Protein AF-A0AAW7IMJ0-F1 (afdb_monomer_lite)

pLDDT: mean 78.38, std 11.83, range [48.19, 91.94]

Radius of gyration: 13.6 Å; chains: 1; bounding box: 34×31×36 Å

Structure (mmCIF, N/CA/C/O backbone):
data_AF-A0AAW7IMJ0-F1
#
_entry.id   AF-A0AAW7IMJ0-F1
#
loop_
_atom_site.group_PDB
_atom_site.id
_atom_site.type_symbol
_atom_site.label_atom_id
_atom_site.label_alt_id
_atom_site.label_comp_id
_atom_site.label_asym_id
_atom_site.label_entity_id
_atom_site.label_seq_id
_atom_site.pdbx_PDB_ins_code
_atom_site.Cartn_x
_atom_site.Cartn_y
_atom_site.Cartn_z
_atom_site.occupancy
_atom_site.B_iso_or_equiv
_atom_site.auth_seq_id
_atom_site.auth_comp_id
_atom_site.auth_asym_id
_atom_site.auth_atom_id
_atom_site.pdbx_PDB_model_num
ATOM 1 N N . MET A 1 1 ? 23.526 1.747 -19.467 1.00 48.19 1 MET A N 1
ATOM 2 C CA . MET A 1 1 ? 22.493 1.666 -18.410 1.00 48.19 1 MET A CA 1
ATOM 3 C C . MET A 1 1 ? 22.240 0.199 -18.104 1.00 48.19 1 MET A C 1
ATOM 5 O O . MET A 1 1 ? 21.941 -0.536 -19.034 1.00 48.19 1 MET A O 1
ATOM 9 N N . LYS A 1 2 ? 22.410 -0.251 -16.854 1.00 56.88 2 LYS A N 1
ATOM 10 C CA . LYS A 1 2 ? 21.918 -1.572 -16.431 1.00 56.88 2 LYS A CA 1
ATOM 11 C C . LYS A 1 2 ? 20.449 -1.402 -16.054 1.00 56.88 2 LYS A C 1
ATOM 13 O O . LYS A 1 2 ? 20.144 -0.577 -15.198 1.00 56.88 2 LYS A O 1
ATOM 18 N N . TYR A 1 3 ? 19.554 -2.124 -16.716 1.00 61.62 3 TYR A N 1
ATOM 19 C CA . TYR A 1 3 ? 18.150 -2.160 -16.320 1.00 61.62 3 TYR A CA 1
ATOM 20 C C . TYR A 1 3 ? 18.060 -2.838 -14.949 1.00 61.62 3 TYR A C 1
ATOM 22 O O . TYR A 1 3 ? 18.535 -3.963 -14.795 1.00 61.62 3 TYR A O 1
ATOM 30 N N . LYS A 1 4 ? 17.500 -2.151 -13.948 1.00 64.88 4 LYS A N 1
ATOM 31 C CA . LYS A 1 4 ? 17.111 -2.795 -12.690 1.00 64.88 4 LYS A CA 1
ATOM 32 C C . LYS A 1 4 ? 15.780 -3.502 -12.930 1.00 64.88 4 LYS A C 1
ATOM 34 O O . LYS A 1 4 ? 14.837 -2.882 -13.417 1.00 64.88 4 LYS A O 1
ATOM 39 N N . VAL A 1 5 ? 15.728 -4.797 -12.639 1.00 70.38 5 VAL A N 1
ATOM 40 C CA . VAL A 1 5 ? 14.471 -5.549 -12.639 1.00 70.38 5 VAL A CA 1
ATOM 41 C C . VAL A 1 5 ? 13.738 -5.184 -11.359 1.00 70.38 5 VAL A C 1
ATOM 43 O O . VAL A 1 5 ? 14.305 -5.332 -10.281 1.00 70.38 5 VAL A O 1
ATOM 46 N N . LEU A 1 6 ? 12.506 -4.694 -11.490 1.00 71.38 6 LEU A N 1
ATOM 47 C CA . LEU A 1 6 ? 11.689 -4.381 -10.326 1.00 71.38 6 LEU A CA 1
ATOM 48 C C . LEU 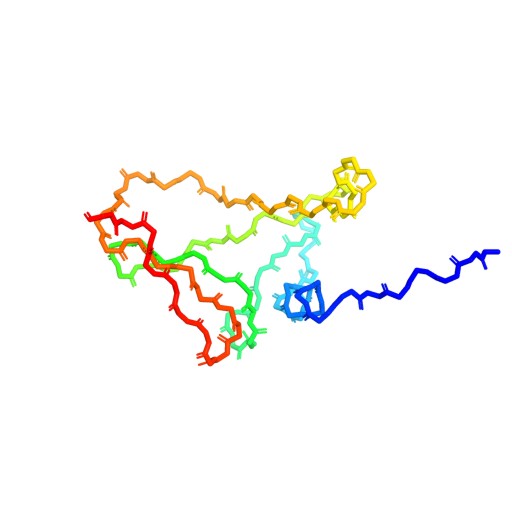A 1 6 ? 11.204 -5.669 -9.657 1.00 71.38 6 LEU A C 1
ATOM 50 O O . LEU A 1 6 ? 10.786 -6.609 -10.344 1.00 71.38 6 LEU A O 1
ATOM 54 N N . SER A 1 7 ? 11.202 -5.707 -8.326 1.00 74.81 7 SER A N 1
ATOM 55 C CA . SER A 1 7 ? 10.555 -6.800 -7.600 1.00 74.81 7 SER A CA 1
ATOM 56 C C . SER A 1 7 ? 9.037 -6.797 -7.833 1.00 74.81 7 SER A C 1
ATOM 58 O O . SER A 1 7 ? 8.420 -5.798 -8.215 1.00 74.81 7 SER A O 1
ATOM 60 N N . LYS A 1 8 ? 8.376 -7.930 -7.563 1.00 80.69 8 LYS A N 1
ATOM 61 C CA . LYS A 1 8 ? 6.904 -8.010 -7.629 1.00 80.69 8 LYS A CA 1
ATOM 62 C C . LYS A 1 8 ? 6.226 -7.032 -6.658 1.00 80.69 8 LYS A C 1
ATOM 64 O O . LYS A 1 8 ? 5.126 -6.566 -6.947 1.00 80.69 8 LYS A O 1
ATOM 69 N N . LEU A 1 9 ? 6.863 -6.739 -5.521 1.00 78.00 9 LEU A N 1
ATOM 70 C CA . LEU A 1 9 ? 6.346 -5.807 -4.518 1.00 78.00 9 LEU A CA 1
ATOM 71 C C . LEU A 1 9 ? 6.436 -4.360 -5.013 1.00 78.00 9 LEU A C 1
ATOM 73 O O . LEU A 1 9 ? 5.443 -3.639 -4.945 1.00 78.00 9 LEU A O 1
ATOM 77 N N . GLU A 1 10 ? 7.572 -3.973 -5.596 1.00 75.81 10 GLU A N 1
ATOM 78 C CA . GLU A 1 10 ? 7.740 -2.677 -6.271 1.00 75.81 10 GLU A CA 1
ATOM 79 C C . GLU A 1 10 ? 6.701 -2.465 -7.356 1.00 75.81 10 GLU A C 1
ATOM 81 O O . GLU A 1 10 ? 6.085 -1.405 -7.443 1.00 75.81 10 GLU A O 1
ATOM 86 N N . HIS A 1 11 ? 6.473 -3.495 -8.167 1.00 80.88 11 HIS A N 1
ATOM 87 C CA . HIS A 1 11 ? 5.501 -3.413 -9.240 1.00 80.88 11 HIS A CA 1
ATOM 88 C C . HIS A 1 11 ? 4.089 -3.158 -8.700 1.00 80.88 11 HIS A C 1
ATOM 90 O O . HIS A 1 11 ? 3.349 -2.371 -9.284 1.00 80.88 11 HIS A O 1
ATOM 96 N N . LYS A 1 12 ? 3.723 -3.781 -7.570 1.00 79.25 12 LYS A N 1
ATOM 97 C CA . LYS A 1 12 ? 2.444 -3.537 -6.890 1.00 79.25 12 LYS A CA 1
ATOM 98 C C . LYS A 1 12 ? 2.380 -2.133 -6.287 1.00 79.25 12 LYS A C 1
ATOM 100 O O . LYS A 1 12 ? 1.368 -1.469 -6.468 1.00 79.25 12 LYS A O 1
ATOM 105 N N . LEU A 1 13 ? 3.439 -1.661 -5.629 1.00 79.62 13 LEU A N 1
ATOM 106 C CA . LEU A 1 13 ? 3.495 -0.308 -5.065 1.00 79.62 13 LEU A CA 1
ATOM 107 C C . LEU A 1 13 ? 3.306 0.758 -6.152 1.00 79.62 13 LEU A C 1
ATOM 109 O O . LEU A 1 13 ? 2.431 1.615 -6.050 1.00 79.62 13 LEU A O 1
ATOM 113 N N . LEU A 1 14 ? 4.109 0.680 -7.213 1.00 82.12 14 LEU A N 1
ATOM 114 C CA . LEU A 1 14 ? 4.124 1.675 -8.283 1.00 82.12 14 LEU A CA 1
ATOM 115 C C . LEU A 1 14 ? 2.878 1.609 -9.173 1.00 82.12 14 LEU A C 1
ATOM 117 O O . LEU A 1 14 ? 2.575 2.587 -9.852 1.00 82.12 14 LEU A O 1
ATOM 121 N N . ASN A 1 15 ? 2.138 0.496 -9.166 1.00 87.12 15 ASN A N 1
ATOM 122 C CA . ASN A 1 15 ? 0.910 0.355 -9.946 1.00 87.12 15 ASN A CA 1
ATOM 123 C C . ASN A 1 15 ? -0.174 1.354 -9.517 1.00 87.12 15 ASN A C 1
ATOM 125 O O . ASN A 1 15 ? -0.861 1.910 -10.370 1.00 87.12 15 ASN A O 1
ATOM 129 N N . ALA A 1 16 ? -0.304 1.616 -8.214 1.00 86.88 16 ALA A N 1
ATOM 130 C CA . ALA A 1 16 ? -1.265 2.583 -7.685 1.00 86.88 16 ALA A CA 1
ATOM 131 C C . ALA A 1 16 ? -0.781 4.039 -7.787 1.00 86.88 16 ALA A C 1
ATOM 133 O O . ALA A 1 16 ? -1.493 4.949 -7.373 1.00 86.88 16 ALA A O 1
ATOM 134 N N . ARG A 1 17 ? 0.413 4.289 -8.335 1.00 87.62 17 ARG A N 1
ATOM 135 C CA . ARG A 1 17 ? 0.960 5.639 -8.471 1.00 87.62 17 ARG A CA 1
ATOM 136 C C . ARG A 1 17 ? 0.302 6.375 -9.635 1.00 87.62 17 ARG A C 1
ATOM 138 O O . ARG A 1 17 ? 0.306 5.903 -10.773 1.00 87.62 17 ARG A O 1
ATOM 145 N N . LYS A 1 18 ? -0.177 7.584 -9.364 1.00 88.44 18 LYS A N 1
ATOM 146 C CA . LYS A 1 18 ? -0.721 8.529 -10.340 1.00 88.44 18 LYS A CA 1
ATOM 147 C C . LYS A 1 18 ? 0.142 9.780 -10.376 1.00 88.44 18 LYS A C 1
ATOM 149 O O . LYS A 1 18 ? 0.670 10.197 -9.353 1.00 88.44 18 LYS A O 1
ATOM 154 N N . HIS A 1 19 ? 0.325 10.372 -11.551 1.00 84.00 19 HIS A N 1
ATOM 155 C CA . HIS A 1 19 ? 1.039 11.642 -11.644 1.00 84.00 19 HIS A CA 1
ATOM 156 C C . HIS A 1 19 ? 0.142 12.770 -11.125 1.00 84.00 19 HIS A C 1
ATOM 158 O O . HIS A 1 19 ? -0.972 12.950 -11.617 1.00 84.00 19 HIS A O 1
ATOM 164 N N . ASP A 1 20 ? 0.666 13.560 -10.192 1.00 82.06 20 ASP A N 1
ATOM 165 C CA . ASP A 1 20 ? 0.031 14.772 -9.679 1.00 82.06 20 ASP A CA 1
ATOM 166 C C . ASP A 1 20 ? 0.882 15.988 -10.057 1.00 82.06 20 ASP A C 1
ATOM 168 O O . ASP A 1 20 ? 2.109 15.937 -9.984 1.00 82.06 20 ASP A O 1
ATOM 172 N N . LYS A 1 21 ? 0.267 17.062 -10.557 1.00 76.25 21 LYS A N 1
ATOM 173 C CA . LYS A 1 21 ? 1.031 18.218 -11.058 1.00 76.25 21 LYS A CA 1
ATOM 174 C C . LYS A 1 21 ? 1.597 19.089 -9.936 1.00 76.25 21 LYS A C 1
ATOM 176 O O . LYS A 1 21 ? 2.566 19.799 -10.179 1.00 76.25 21 LYS A O 1
ATOM 181 N N . GLU A 1 22 ? 1.003 19.035 -8.751 1.00 78.12 22 GLU A N 1
ATOM 182 C CA . GLU A 1 22 ? 1.352 19.880 -7.610 1.00 78.12 22 GLU A CA 1
ATOM 183 C C . GLU A 1 22 ? 2.299 19.142 -6.651 1.00 78.12 22 GLU A C 1
ATOM 185 O O . GLU A 1 22 ? 3.290 19.707 -6.196 1.00 78.12 22 GLU A O 1
ATOM 190 N N . HIS A 1 23 ? 2.071 17.842 -6.450 1.00 68.62 23 HIS A N 1
ATOM 191 C CA . HIS A 1 23 ? 2.782 17.006 -5.475 1.00 68.62 23 HIS A CA 1
ATOM 192 C C . HIS A 1 23 ? 3.707 15.960 -6.125 1.00 68.62 23 HIS A C 1
ATOM 194 O O . HIS A 1 23 ? 4.340 15.153 -5.443 1.00 68.62 23 HIS A O 1
ATOM 200 N N . GLY A 1 24 ? 3.808 15.956 -7.459 1.00 78.00 24 GLY A N 1
ATOM 201 C CA . GLY A 1 24 ? 4.589 15.003 -8.252 1.00 78.00 24 GLY A CA 1
ATOM 202 C C . GLY A 1 24 ? 3.869 13.668 -8.443 1.00 78.00 24 GLY A C 1
ATOM 203 O O . GLY A 1 24 ? 3.602 13.263 -9.577 1.00 78.00 24 GLY A O 1
ATOM 204 N N . TYR A 1 25 ? 3.512 13.003 -7.345 1.00 80.88 25 TYR A N 1
ATOM 205 C CA . TYR A 1 25 ? 2.780 11.740 -7.372 1.00 80.88 25 TYR A CA 1
ATOM 206 C C . TYR A 1 25 ? 1.681 11.694 -6.310 1.00 80.88 25 TYR A C 1
ATOM 208 O O . TYR A 1 25 ? 1.869 12.155 -5.190 1.00 80.88 25 TYR A O 1
ATOM 216 N N . SER A 1 26 ? 0.557 11.090 -6.678 1.00 84.75 26 SER A N 1
ATOM 217 C CA . SER A 1 26 ? -0.581 10.776 -5.817 1.00 84.75 26 SER A CA 1
ATOM 218 C C . SER A 1 26 ? -1.007 9.318 -6.009 1.00 84.75 26 SER A C 1
ATOM 220 O O . SER A 1 26 ? -0.351 8.545 -6.717 1.00 84.75 26 SER A O 1
ATOM 222 N N . VAL A 1 27 ? -2.099 8.924 -5.357 1.00 86.69 27 VAL A N 1
ATOM 223 C CA . VAL A 1 27 ? -2.602 7.550 -5.325 1.00 86.69 27 VAL A CA 1
ATOM 224 C C . VAL A 1 27 ? -3.835 7.391 -6.216 1.00 86.69 27 VAL A C 1
ATOM 226 O O . VAL A 1 27 ? -4.774 8.180 -6.163 1.00 86.69 27 VAL A O 1
ATOM 229 N N . GLU A 1 28 ? -3.873 6.318 -7.002 1.00 88.94 28 GLU A N 1
ATOM 230 C CA . GLU A 1 28 ? -5.064 5.839 -7.699 1.00 88.94 28 GLU A CA 1
ATOM 231 C C . GLU A 1 28 ? -5.678 4.659 -6.938 1.00 88.94 28 GLU A C 1
ATOM 233 O O . GLU A 1 28 ? -5.298 3.505 -7.130 1.00 88.94 28 GLU A O 1
ATOM 238 N N . TYR A 1 29 ? -6.639 4.956 -6.061 1.00 86.00 29 TYR A N 1
ATOM 239 C CA . TYR A 1 29 ? -7.250 3.979 -5.150 1.00 86.00 29 TYR A CA 1
ATOM 240 C C . TYR A 1 29 ? -8.007 2.834 -5.835 1.00 86.00 29 TYR A C 1
ATOM 242 O O . TYR A 1 29 ? -8.237 1.799 -5.209 1.00 86.00 29 TYR A O 1
ATOM 250 N N . GLU A 1 30 ? -8.390 3.006 -7.102 1.00 87.00 30 GLU A N 1
ATOM 251 C CA . GLU A 1 30 ? -9.052 1.974 -7.910 1.00 87.00 30 GLU A CA 1
ATOM 252 C C . GLU A 1 30 ? -8.093 0.855 -8.342 1.00 87.00 30 GLU A C 1
ATOM 254 O O . GLU A 1 30 ? -8.525 -0.233 -8.723 1.00 87.00 30 GLU A O 1
ATOM 259 N N . LYS A 1 31 ? -6.779 1.098 -8.278 1.00 88.25 31 LYS A N 1
ATOM 260 C CA . LYS A 1 31 ? -5.765 0.113 -8.644 1.00 88.25 31 LYS A CA 1
ATOM 261 C C . LYS A 1 31 ? -5.319 -0.705 -7.440 1.00 88.25 31 LYS A C 1
ATOM 263 O O . LYS A 1 31 ? -5.178 -0.215 -6.322 1.00 88.25 31 LYS A O 1
ATOM 268 N N . SER A 1 32 ? -4.994 -1.968 -7.714 1.00 85.94 32 SER A N 1
ATOM 269 C CA . SER A 1 32 ? -4.240 -2.811 -6.785 1.00 85.94 32 SER A CA 1
ATOM 270 C C . SER A 1 32 ? -2.912 -2.128 -6.448 1.00 85.94 32 SER A C 1
ATOM 272 O O . SER A 1 32 ? -2.156 -1.773 -7.353 1.00 85.94 32 SER A O 1
ATOM 274 N N . GLY A 1 33 ? -2.617 -1.995 -5.160 1.00 88.19 33 GLY A N 1
ATOM 275 C CA . GLY A 1 33 ? -1.470 -1.246 -4.656 1.00 88.19 33 GLY A CA 1
ATOM 276 C C . GLY A 1 33 ? -0.936 -1.818 -3.354 1.00 88.19 33 GLY A C 1
ATOM 277 O O . GLY A 1 33 ? -1.370 -2.884 -2.920 1.00 88.19 33 GLY A O 1
ATOM 278 N N . VAL A 1 34 ? -0.003 -1.104 -2.729 1.00 88.12 34 VAL A N 1
ATOM 279 C CA . VAL A 1 34 ? 0.358 -1.351 -1.332 1.00 88.12 34 VAL A CA 1
ATOM 280 C C . VAL A 1 34 ? -0.220 -0.223 -0.493 1.00 88.12 34 VAL A C 1
ATOM 282 O O . VAL A 1 34 ? 0.078 0.943 -0.743 1.00 88.12 34 VAL A O 1
ATOM 285 N N . PHE A 1 35 ? -1.070 -0.572 0.467 1.00 89.31 35 PHE A N 1
ATOM 286 C CA . PHE A 1 35 ? -1.796 0.388 1.290 1.00 89.31 35 PHE A CA 1
ATOM 287 C C . PHE A 1 35 ? -1.683 0.022 2.756 1.00 89.31 35 PHE A C 1
ATOM 289 O O . PHE A 1 35 ? -1.802 -1.144 3.126 1.00 89.31 35 PHE A O 1
ATOM 296 N N . LEU A 1 36 ? -1.520 1.035 3.594 1.00 90.75 36 LEU A N 1
ATOM 297 C CA . LEU A 1 36 ? -1.748 0.904 5.018 1.00 90.75 36 LEU A CA 1
ATOM 298 C C . LEU A 1 36 ? -3.199 1.294 5.289 1.00 90.75 36 LEU A C 1
ATOM 300 O O . LEU A 1 36 ? -3.653 2.341 4.841 1.00 90.75 36 LEU A O 1
ATOM 304 N N . LYS A 1 37 ? -3.938 0.452 5.999 1.00 90.06 37 LYS A N 1
ATOM 305 C CA . LYS A 1 37 ? -5.287 0.737 6.471 1.00 90.06 37 LYS A CA 1
ATOM 306 C C . LYS A 1 37 ? -5.245 0.877 7.982 1.00 90.06 37 LYS A C 1
ATOM 308 O O . LYS A 1 37 ? -4.651 0.035 8.644 1.00 90.06 37 LYS A O 1
ATOM 313 N N . SER A 1 38 ? -5.861 1.921 8.513 1.00 88.56 38 SER A N 1
ATOM 314 C CA . SER A 1 38 ? -5.900 2.180 9.947 1.00 88.56 38 SER A CA 1
ATOM 315 C C . SER A 1 38 ? -7.253 2.734 10.346 1.00 88.56 38 SER A C 1
ATOM 317 O O . SER A 1 38 ? -7.771 3.602 9.647 1.00 88.56 38 SER A O 1
ATOM 319 N N . ALA A 1 39 ? -7.850 2.208 11.419 1.00 86.31 39 ALA A N 1
ATOM 320 C CA . ALA A 1 39 ? -9.192 2.591 11.868 1.00 86.31 39 ALA A CA 1
ATOM 321 C C . ALA A 1 39 ? -10.254 2.580 10.742 1.00 86.31 39 ALA A C 1
ATOM 323 O O . ALA A 1 39 ? -11.162 3.404 10.695 1.00 86.31 39 ALA A O 1
ATOM 324 N N . GLY A 1 40 ? -10.131 1.650 9.787 1.00 84.88 40 GLY A N 1
ATOM 325 C CA . GLY A 1 40 ? -11.046 1.552 8.646 1.00 84.88 40 GLY A CA 1
ATOM 326 C C . GLY A 1 40 ? -10.674 2.400 7.421 1.00 84.88 40 GLY A C 1
ATOM 327 O O . GLY A 1 40 ? -11.198 2.127 6.340 1.00 84.88 40 GLY A O 1
ATOM 328 N N . GLU A 1 41 ? -9.735 3.337 7.538 1.00 86.94 41 GLU A N 1
ATOM 329 C CA . GLU A 1 41 ? -9.353 4.274 6.475 1.00 86.94 41 GLU A CA 1
ATOM 330 C C . GLU A 1 41 ? -8.041 3.877 5.792 1.00 86.94 41 GLU A C 1
ATOM 332 O O . GLU A 1 41 ? -7.117 3.382 6.436 1.00 86.94 41 GLU A O 1
ATOM 337 N N . LYS A 1 42 ? -7.944 4.089 4.473 1.00 87.56 42 LYS A N 1
ATOM 338 C CA . LYS A 1 42 ? -6.690 3.895 3.732 1.00 87.56 42 LYS A CA 1
ATOM 339 C C . LYS A 1 42 ? -5.797 5.120 3.894 1.00 87.56 42 LYS A C 1
ATOM 341 O O . LYS A 1 42 ? -6.235 6.245 3.689 1.00 87.56 42 LYS A O 1
ATOM 346 N N . VAL A 1 43 ? -4.536 4.869 4.205 1.00 86.62 43 VAL A N 1
ATOM 347 C CA . VAL A 1 43 ? -3.483 5.867 4.346 1.00 86.62 43 VAL A CA 1
ATOM 348 C C . VAL A 1 43 ? -2.672 5.892 3.061 1.00 86.62 43 VAL A C 1
ATOM 350 O O . VAL A 1 43 ? -2.254 4.847 2.551 1.00 86.62 43 VAL A O 1
ATOM 353 N N . GLU A 1 44 ? -2.441 7.094 2.541 1.00 81.62 44 GLU A N 1
ATOM 354 C CA . GLU A 1 44 ? -1.668 7.276 1.319 1.00 81.62 44 GLU A CA 1
ATOM 355 C C . GLU A 1 44 ? -0.205 6.870 1.532 1.00 81.62 44 GLU A C 1
ATOM 357 O O . GLU A 1 44 ? 0.444 7.373 2.463 1.00 81.62 44 GLU A O 1
ATOM 362 N N . PRO A 1 45 ? 0.341 5.971 0.689 1.00 82.06 45 PRO A N 1
ATOM 363 C CA . PRO A 1 45 ? 1.781 5.849 0.565 1.00 82.06 45 PRO A CA 1
ATOM 364 C C . PRO A 1 45 ? 2.347 7.175 0.064 1.00 82.06 45 PRO A C 1
ATOM 366 O O . PRO A 1 45 ? 1.817 7.803 -0.855 1.00 82.06 45 PRO A O 1
ATOM 369 N N . ILE A 1 46 ? 3.449 7.588 0.669 1.00 79.38 46 ILE A N 1
ATOM 370 C CA . ILE A 1 46 ? 4.259 8.675 0.145 1.00 79.38 46 ILE A CA 1
ATOM 371 C C . ILE A 1 46 ? 5.107 8.057 -0.963 1.00 79.38 46 ILE A C 1
ATOM 373 O O . ILE A 1 46 ? 5.681 6.997 -0.757 1.00 79.38 46 ILE A O 1
ATOM 377 N N . PHE A 1 47 ? 5.122 8.687 -2.141 1.00 75.38 47 PHE A N 1
ATOM 378 C CA . PHE A 1 47 ? 5.952 8.289 -3.279 1.00 75.38 47 PHE A CA 1
ATOM 379 C C . PHE A 1 47 ? 7.106 9.294 -3.431 1.00 75.38 47 PHE A C 1
ATOM 381 O O . PHE A 1 47 ? 7.069 10.179 -4.291 1.00 75.38 47 PHE A O 1
ATOM 388 N N . SER A 1 48 ? 8.114 9.232 -2.563 1.00 64.62 48 SER A N 1
ATOM 389 C CA . SER A 1 48 ? 9.262 10.144 -2.612 1.00 64.62 48 SER A CA 1
ATOM 390 C C . SER A 1 48 ? 10.306 9.715 -3.656 1.00 64.62 48 SER A C 1
ATOM 392 O O . SER A 1 48 ? 10.479 8.541 -3.977 1.00 64.62 48 SER A O 1
ATOM 394 N N . LYS A 1 49 ? 11.054 10.681 -4.214 1.00 52.12 49 LYS A N 1
ATOM 395 C CA . LYS A 1 49 ? 12.074 10.435 -5.261 1.00 52.12 49 LYS A CA 1
ATOM 396 C C . LYS A 1 49 ? 13.259 9.561 -4.807 1.00 52.12 49 LYS A C 1
ATOM 398 O O . LYS A 1 49 ? 14.048 9.164 -5.660 1.00 52.12 49 LYS A O 1
ATOM 403 N N . ALA A 1 50 ? 13.398 9.295 -3.507 1.00 50.88 50 ALA A N 1
ATOM 404 C CA . ALA A 1 50 ? 14.445 8.448 -2.932 1.00 50.88 50 ALA A CA 1
ATOM 405 C C . ALA A 1 50 ? 13.988 6.993 -2.697 1.00 50.88 50 ALA A C 1
ATOM 407 O O . ALA A 1 50 ? 14.804 6.141 -2.352 1.00 50.88 50 ALA A O 1
ATOM 408 N N . GLU A 1 51 ? 12.701 6.689 -2.879 1.00 53.19 51 GLU A N 1
ATOM 409 C CA . GLU A 1 51 ? 12.129 5.389 -2.526 1.00 53.19 51 GLU A CA 1
ATOM 410 C C . GLU A 1 51 ? 12.413 4.340 -3.592 1.00 53.19 51 GLU A C 1
ATOM 412 O O . GLU A 1 51 ? 11.720 4.198 -4.601 1.00 53.19 51 GLU A O 1
ATOM 417 N N . GLY A 1 52 ? 13.484 3.598 -3.342 1.00 51.31 52 GLY A N 1
ATOM 418 C CA . GLY A 1 52 ? 13.786 2.369 -4.059 1.00 51.31 52 GLY A CA 1
ATOM 419 C C . GLY A 1 52 ? 15.164 1.780 -3.783 1.00 51.31 52 GLY A C 1
ATOM 420 O O . GLY A 1 52 ? 15.501 0.739 -4.335 1.00 51.31 52 GLY A O 1
ATOM 421 N N . ALA A 1 53 ? 15.979 2.435 -2.960 1.00 49.47 53 ALA A N 1
ATOM 422 C CA . ALA A 1 53 ? 17.208 1.849 -2.453 1.00 49.47 53 ALA A CA 1
ATOM 423 C C . ALA A 1 53 ? 17.345 2.224 -0.976 1.00 49.47 53 ALA A C 1
ATOM 425 O O . ALA A 1 53 ? 17.662 3.370 -0.661 1.00 49.47 53 ALA A O 1
ATOM 426 N N . GLY A 1 54 ? 17.062 1.274 -0.083 1.00 56.69 54 GLY A N 1
ATOM 427 C CA . GLY A 1 54 ? 17.736 1.250 1.214 1.00 56.69 54 GLY A CA 1
ATOM 428 C C . GLY A 1 54 ? 19.210 0.878 1.011 1.00 56.69 54 GLY A C 1
ATOM 429 O O . GLY A 1 54 ? 19.789 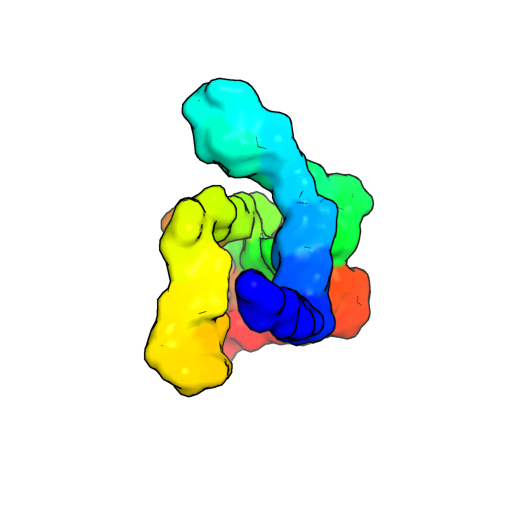1.171 -0.041 1.00 56.69 54 GLY A O 1
ATOM 430 N N . GLU A 1 55 ? 19.831 0.205 1.976 1.00 61.34 55 GLU A N 1
ATOM 431 C CA . GLU A 1 55 ? 21.083 -0.506 1.680 1.00 61.34 55 GLU A CA 1
ATOM 432 C C . GLU A 1 55 ? 20.854 -1.592 0.600 1.00 61.34 55 GLU A C 1
ATOM 434 O O . GLU A 1 55 ? 19.726 -1.790 0.131 1.00 61.34 55 GLU A O 1
ATOM 439 N N . ASP A 1 56 ? 21.918 -2.259 0.134 1.00 60.31 56 ASP A N 1
ATOM 440 C CA . ASP A 1 56 ? 21.794 -3.324 -0.873 1.00 60.31 56 ASP A CA 1
ATOM 441 C C . ASP A 1 56 ? 20.688 -4.327 -0.462 1.00 60.31 56 ASP A C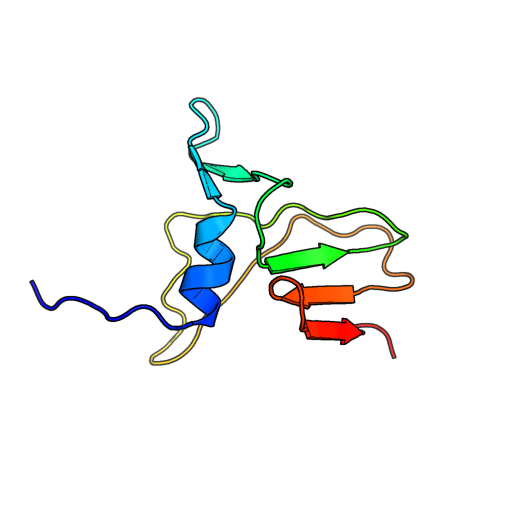 1
ATOM 443 O O . ASP A 1 56 ? 20.706 -4.873 0.637 1.00 60.31 56 ASP A O 1
ATOM 447 N N . ASP A 1 57 ? 19.713 -4.539 -1.355 1.00 59.31 57 ASP A N 1
ATOM 448 C CA . ASP A 1 57 ? 18.522 -5.395 -1.191 1.00 59.31 57 ASP A CA 1
ATOM 449 C C . ASP A 1 57 ? 17.424 -4.924 -0.208 1.00 59.31 57 ASP A C 1
ATOM 451 O O . ASP A 1 57 ? 16.465 -5.662 0.041 1.00 59.31 57 ASP A O 1
ATOM 455 N N . GLU A 1 58 ? 17.465 -3.680 0.277 1.00 61.16 58 GLU A N 1
ATOM 456 C CA . GLU A 1 58 ? 16.397 -3.121 1.115 1.00 61.16 58 GLU A CA 1
ATOM 457 C C . GLU A 1 58 ? 15.425 -2.210 0.351 1.00 61.16 58 GLU A C 1
ATOM 459 O O . GLU A 1 58 ? 15.809 -1.315 -0.408 1.00 61.16 58 GLU A O 1
ATOM 464 N N . TYR A 1 59 ? 14.129 -2.395 0.621 1.00 66.06 59 TYR A N 1
ATOM 465 C CA . TYR A 1 59 ? 13.058 -1.524 0.142 1.00 66.06 59 TYR A CA 1
ATOM 466 C C . TYR A 1 59 ? 12.321 -0.883 1.312 1.00 66.06 59 TYR A C 1
ATOM 468 O O . TYR A 1 59 ? 11.624 -1.556 2.072 1.00 66.06 59 TYR A O 1
ATOM 476 N N . VAL A 1 60 ? 12.446 0.439 1.424 1.00 72.38 60 VAL A N 1
ATOM 477 C CA . VAL A 1 60 ? 11.751 1.234 2.440 1.00 72.38 60 VAL A CA 1
ATOM 478 C C . VAL A 1 60 ? 10.514 1.871 1.818 1.00 72.38 60 VAL A C 1
ATOM 480 O O . VAL A 1 60 ? 10.594 2.521 0.778 1.00 72.38 60 VAL A O 1
ATOM 483 N N . MET A 1 61 ? 9.371 1.688 2.475 1.00 76.12 61 MET A N 1
ATOM 484 C CA . MET A 1 61 ? 8.097 2.298 2.107 1.00 76.12 61 MET A CA 1
ATOM 485 C C . MET A 1 61 ? 7.596 3.143 3.270 1.00 76.12 61 MET A C 1
ATOM 487 O O . MET A 1 61 ? 7.583 2.683 4.412 1.00 76.12 61 MET A O 1
ATOM 491 N N . ILE A 1 62 ? 7.180 4.372 2.975 1.00 79.31 62 ILE A N 1
ATOM 492 C CA . ILE A 1 62 ? 6.765 5.346 3.982 1.00 79.31 62 ILE A CA 1
ATOM 493 C C . ILE A 1 62 ? 5.308 5.728 3.722 1.00 79.31 62 ILE A C 1
ATOM 495 O O . ILE A 1 62 ? 4.900 5.969 2.589 1.00 79.31 62 ILE A O 1
ATOM 499 N N . PHE A 1 63 ? 4.519 5.788 4.789 1.00 82.00 63 PHE A N 1
ATOM 500 C CA . PHE A 1 63 ? 3.128 6.235 4.758 1.00 82.00 63 PHE A CA 1
ATOM 501 C C . PHE A 1 63 ? 2.987 7.555 5.507 1.00 82.00 63 PHE A C 1
ATOM 503 O O . PHE A 1 63 ? 3.806 7.880 6.375 1.00 82.00 63 PHE A O 1
ATOM 510 N N . ALA A 1 64 ? 1.924 8.300 5.202 1.00 81.69 64 ALA A N 1
ATOM 511 C CA . ALA A 1 64 ? 1.538 9.445 6.015 1.00 81.69 64 ALA A CA 1
ATOM 512 C C . ALA A 1 64 ? 1.327 9.045 7.491 1.00 81.69 64 ALA A C 1
ATOM 514 O O . ALA A 1 64 ? 1.045 7.890 7.821 1.00 81.69 64 ALA A O 1
ATOM 515 N N . LEU A 1 65 ? 1.482 10.015 8.397 1.00 80.69 65 LEU A N 1
ATOM 516 C CA . LEU A 1 65 ? 1.412 9.763 9.834 1.00 80.69 65 LEU A CA 1
ATOM 517 C C . LEU A 1 65 ? 0.037 9.214 10.239 1.00 80.69 65 LEU A C 1
ATOM 519 O O . LEU A 1 65 ? -0.991 9.864 10.060 1.00 80.69 65 LEU A O 1
ATOM 523 N N . VAL A 1 66 ? 0.051 8.034 10.855 1.00 82.25 66 VAL A N 1
ATOM 524 C CA . VAL A 1 66 ? -1.144 7.349 11.346 1.00 82.25 66 VAL A CA 1
ATOM 525 C C . VAL A 1 66 ? -1.414 7.748 12.795 1.00 82.25 66 VAL A C 1
ATOM 527 O O . VAL A 1 66 ? -0.634 7.410 1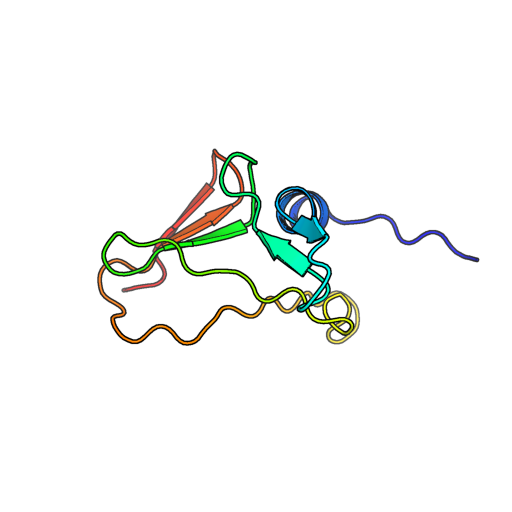3.690 1.00 82.25 66 VAL A O 1
ATOM 530 N N . LYS A 1 67 ? -2.506 8.492 13.016 1.00 80.19 67 LYS A N 1
ATOM 531 C CA . LYS A 1 67 ? -2.911 8.991 14.344 1.00 80.19 67 LYS A CA 1
ATOM 532 C C . LYS A 1 67 ? -3.603 7.924 15.192 1.00 80.19 67 LYS A C 1
ATOM 534 O O . LYS A 1 67 ? -3.287 7.796 16.369 1.00 80.19 67 LYS A O 1
ATOM 539 N N . ASP A 1 68 ? -4.515 7.168 14.591 1.00 83.06 68 ASP A N 1
ATOM 540 C CA . ASP A 1 68 ? -5.196 6.038 15.222 1.00 83.06 68 ASP A CA 1
ATOM 541 C C . ASP A 1 68 ? -4.614 4.750 14.661 1.00 83.06 68 ASP A C 1
ATOM 543 O O . ASP A 1 68 ? -4.591 4.600 13.447 1.00 83.06 68 ASP A O 1
ATOM 547 N N . ARG A 1 69 ? -4.119 3.860 15.526 1.00 82.75 69 ARG A N 1
ATOM 548 C CA . ARG A 1 69 ? -3.473 2.596 15.148 1.00 82.75 69 ARG A CA 1
ATOM 549 C C . ARG A 1 69 ? -4.341 1.363 15.416 1.00 82.75 69 ARG A C 1
ATOM 551 O O . ARG A 1 69 ? -3.814 0.255 15.390 1.00 82.75 69 ARG A O 1
ATOM 558 N N . GLN A 1 70 ? -5.625 1.529 15.728 1.00 83.50 70 GLN A N 1
ATOM 559 C CA . GLN A 1 70 ? -6.538 0.393 15.854 1.00 83.50 70 GLN A CA 1
ATOM 560 C C . GLN A 1 70 ? -6.690 -0.326 14.508 1.00 83.50 70 GLN A C 1
ATOM 562 O O . GLN A 1 70 ? -6.822 0.315 13.462 1.00 83.50 70 GLN A O 1
ATOM 567 N N . ASP A 1 71 ? -6.655 -1.660 14.546 1.00 84.56 71 ASP A N 1
ATOM 568 C CA . ASP A 1 71 ? -6.828 -2.535 13.381 1.00 84.56 71 ASP A CA 1
ATOM 569 C C . ASP A 1 71 ? -5.911 -2.186 12.191 1.00 84.56 71 ASP A C 1
ATOM 571 O O . ASP A 1 71 ? -6.322 -2.258 11.027 1.00 84.56 71 ASP A O 1
ATOM 575 N N . CYS A 1 72 ? -4.660 -1.796 12.471 1.00 89.88 72 CYS A N 1
ATOM 576 C CA . CYS A 1 72 ? -3.682 -1.484 11.429 1.00 89.88 72 CYS A CA 1
ATOM 577 C C . CYS A 1 72 ? -3.434 -2.701 10.533 1.00 89.88 72 CYS A C 1
ATOM 579 O O . CYS A 1 72 ? -2.909 -3.724 10.978 1.00 89.88 72 CYS A O 1
ATOM 581 N N . LEU A 1 73 ? -3.712 -2.558 9.242 1.00 91.94 73 LEU A N 1
ATOM 582 C CA . LEU A 1 73 ? -3.567 -3.611 8.248 1.00 91.94 73 LEU A CA 1
ATOM 583 C C . LEU A 1 73 ? -2.722 -3.126 7.072 1.00 91.94 73 LEU A C 1
ATOM 585 O O . LEU A 1 73 ? -3.031 -2.113 6.454 1.00 91.94 73 LEU A O 1
ATOM 589 N N . LEU A 1 74 ? -1.690 -3.881 6.712 1.00 90.56 74 LEU A N 1
ATOM 590 C CA . LEU A 1 74 ? -0.981 -3.707 5.451 1.00 90.56 74 LEU A CA 1
ATOM 591 C C . LEU A 1 74 ? -1.650 -4.564 4.370 1.00 90.56 74 LEU A C 1
ATOM 593 O O . LEU A 1 74 ? -1.672 -5.793 4.460 1.00 90.56 74 LEU A O 1
ATOM 597 N N . GLU A 1 75 ? -2.182 -3.918 3.339 1.00 90.81 75 GLU A N 1
ATOM 598 C CA . GLU A 1 75 ? -2.747 -4.553 2.149 1.00 90.81 75 GLU A CA 1
ATOM 599 C C . GLU A 1 75 ? -1.701 -4.546 1.025 1.00 90.81 75 GLU A C 1
ATOM 601 O O . GLU A 1 75 ? -1.193 -3.489 0.655 1.00 90.81 75 GLU A O 1
ATOM 606 N N . VAL A 1 76 ? -1.370 -5.719 0.469 1.00 88.69 76 VAL A N 1
ATOM 607 C CA . VAL A 1 76 ? -0.408 -5.869 -0.638 1.00 88.69 76 VAL A CA 1
ATOM 608 C C . VAL A 1 76 ? -1.095 -6.502 -1.849 1.00 88.69 76 VAL A C 1
ATOM 610 O O . VAL A 1 76 ? -1.204 -7.723 -2.010 1.00 88.69 76 VAL A O 1
ATOM 613 N N . GLY A 1 77 ? -1.517 -5.643 -2.767 1.00 85.62 77 GLY A N 1
ATOM 614 C CA . GLY A 1 77 ? -2.439 -5.985 -3.839 1.00 85.62 77 GLY A CA 1
ATOM 615 C C . GLY A 1 77 ? -3.789 -6.435 -3.289 1.00 85.62 77 GLY A C 1
ATOM 616 O O . GLY A 1 77 ? -4.250 -5.916 -2.278 1.00 85.62 77 GLY A O 1
ATOM 617 N N . ASN A 1 78 ? -4.414 -7.413 -3.942 1.00 85.19 78 ASN A N 1
ATOM 618 C CA . ASN A 1 78 ? -5.754 -7.872 -3.561 1.00 85.19 78 ASN A CA 1
ATOM 619 C C . ASN A 1 78 ? -5.743 -9.070 -2.596 1.00 85.19 78 ASN A C 1
ATOM 6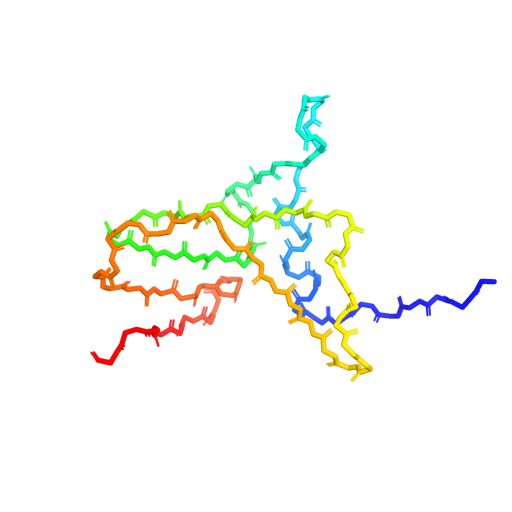21 O O . ASN A 1 78 ? -6.760 -9.360 -1.969 1.00 85.19 78 ASN A O 1
ATOM 625 N N . ASP A 1 79 ? -4.600 -9.749 -2.468 1.00 86.88 79 ASP A N 1
ATOM 626 C CA . ASP A 1 79 ? -4.558 -11.115 -1.929 1.00 86.88 79 ASP A CA 1
ATOM 627 C C . ASP A 1 79 ? -3.898 -11.201 -0.549 1.00 86.88 79 ASP A C 1
ATOM 629 O O . ASP A 1 79 ? -4.160 -12.129 0.212 1.00 86.88 79 ASP A O 1
ATOM 633 N N . ILE A 1 80 ? -3.018 -10.251 -0.220 1.00 88.69 80 ILE A N 1
ATOM 634 C CA . ILE A 1 80 ? -2.206 -10.293 0.997 1.00 88.69 80 ILE A CA 1
ATOM 635 C C . ILE A 1 80 ? -2.673 -9.194 1.944 1.00 88.69 80 ILE A C 1
ATOM 637 O O . ILE A 1 80 ? -2.697 -8.016 1.587 1.00 88.69 80 ILE A O 1
ATOM 641 N N . LYS A 1 81 ? -3.008 -9.600 3.167 1.00 91.06 81 LYS A N 1
ATOM 642 C CA . LYS A 1 81 ? -3.438 -8.735 4.264 1.00 91.06 81 LYS A CA 1
ATOM 643 C C . LYS A 1 81 ? -2.643 -9.109 5.508 1.00 91.06 81 LYS A C 1
ATOM 645 O O . LYS A 1 81 ? -2.733 -10.244 5.967 1.00 91.06 81 LYS A O 1
ATOM 650 N N . ILE A 1 82 ? -1.848 -8.179 6.025 1.00 90.44 82 ILE A N 1
ATOM 651 C CA . ILE A 1 82 ? -0.961 -8.400 7.172 1.00 90.44 82 ILE A CA 1
ATOM 652 C C . ILE A 1 82 ? -1.414 -7.486 8.304 1.00 90.44 82 ILE A C 1
ATOM 654 O O . ILE A 1 82 ? -1.403 -6.268 8.151 1.00 90.44 82 ILE A O 1
ATOM 658 N N . ASN A 1 83 ? -1.813 -8.063 9.437 1.00 91.12 83 ASN A N 1
ATOM 659 C CA . ASN A 1 83 ? -2.139 -7.286 10.629 1.00 91.12 83 ASN A CA 1
ATOM 660 C C . ASN A 1 83 ? -0.839 -6.775 11.272 1.00 91.12 83 ASN A C 1
ATOM 662 O O . ASN A 1 83 ? 0.083 -7.556 11.506 1.00 91.12 83 ASN A O 1
ATOM 666 N N . LEU A 1 84 ? -0.750 -5.465 11.494 1.00 87.06 84 LEU A N 1
ATOM 667 C CA . LEU A 1 84 ? 0.422 -4.797 12.067 1.00 87.06 84 LEU A CA 1
ATOM 668 C C . LEU A 1 84 ? 0.260 -4.508 13.562 1.00 87.06 84 LEU A C 1
ATOM 670 O O . LEU A 1 84 ? 1.234 -4.172 14.238 1.00 87.06 84 LEU A O 1
ATOM 674 N N . THR A 1 85 ? -0.957 -4.637 14.079 1.00 76.00 85 THR A N 1
ATOM 675 C CA . THR A 1 85 ? -1.239 -4.637 15.513 1.00 76.00 85 THR A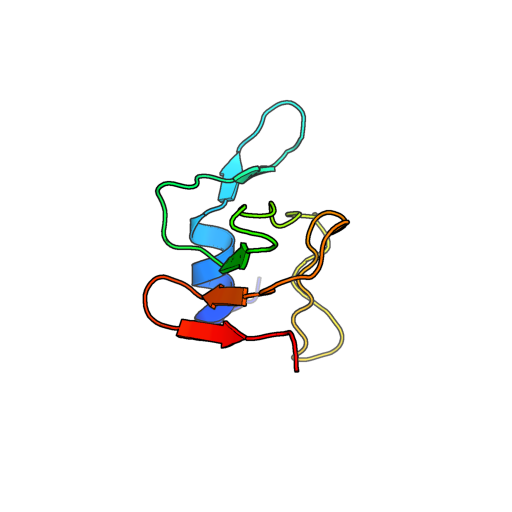 CA 1
ATOM 676 C C . THR A 1 85 ? -1.134 -6.053 16.077 1.00 76.00 85 THR A C 1
ATOM 678 O O . THR A 1 85 ? -1.560 -7.014 15.438 1.00 76.00 85 THR A O 1
ATOM 681 N N . LYS A 1 86 ? -0.528 -6.176 17.263 1.00 56.22 86 LYS A N 1
ATOM 682 C CA . LYS A 1 86 ? -0.600 -7.390 18.087 1.00 56.22 86 LYS A CA 1
ATOM 683 C C . LYS A 1 86 ? -1.914 -7.442 18.846 1.00 56.22 86 LYS A C 1
ATOM 685 O O . LYS A 1 86 ? -2.323 -6.364 19.330 1.00 56.22 86 LYS A O 1
#

Foldseek 3Di:
DDDDDDDPQRVQACQQWDQDPPLRIWGNPVFFHKWKAFPNRTWTWDDDPPADDDPVPDGDTDTPDDPGHPQIWIGHGPPDIDGPDD

Sequence (86 aa):
MKYKVLSKLEHKLLNARKHDKEHGYSVEYEKSGVFLKSAGEKVEPIFSKAEGAGEDDEYVMIFALVKDRQDCLLEVGNDIKINLTK

Organism: NCBI:txid1478

Secondary structure (DSSP, 8-state):
-PPPPPPHHHHHHHHTEEEETTTEEEE-TTS--EEEEETTEEEPEE--TTTT-SSTT----EE---S--TT-EEEETTTEEEE---